Protein AF-A0A2A4U0J0-F1 (afdb_monomer_lite)

Secondary structure (DSSP, 8-state):
-------------EE----S-------SHHHHHHTS-HHHHTT------PPPPPPPPEE--TTS-HHHHHHHHHHHHHHTTSHHHHHHHTTTT-S------GGGTGGGGGG-GGGG----

pLDDT: mean 75.57, std 22.43, range [25.33, 96.69]

Sequence (120 aa):
MIFRYFVSLFFIAFFSFSTHARETYKVGVLGTLKKQPQHIQDQLRILYTTKKIAPHPFGVHPRVPAIARDKVQNALLRMTENKTGQALLSQVPFKKLTAAKMKDYLPMKTWGLKAYCVVP

Radius of gyration: 18.78 Å; chains: 1; bounding box: 38×34×58 Å

Foldseek 3Di:
DDDDDPDDDPPWQWWDDDDDDPDFDPPDDSVVLVPDPPVSVVVDDDPDDDDGAGDDTDTDDPVPDPVVVVVVLVVLQVLQVDPVSVVVCVVPPDPHGGTDDCVSHVVVVVVPCVVVDDDD

Structure (mmCIF, N/CA/C/O backbone):
data_AF-A0A2A4U0J0-F1
#
_entry.id   AF-A0A2A4U0J0-F1
#
loop_
_atom_site.group_PDB
_atom_site.id
_atom_site.type_symbol
_atom_site.label_atom_id
_atom_site.label_alt_id
_atom_site.label_comp_id
_atom_site.label_asym_id
_atom_site.label_entity_id
_atom_site.label_seq_id
_atom_site.pdbx_PDB_ins_code
_atom_site.Cartn_x
_atom_site.Cartn_y
_atom_site.Cartn_z
_atom_site.occupancy
_atom_site.B_iso_or_equiv
_atom_site.auth_seq_id
_atom_site.auth_comp_id
_atom_site.auth_asym_id
_atom_site.auth_atom_id
_atom_site.pdbx_PDB_model_num
ATOM 1 N N . MET A 1 1 ? -23.207 -5.596 -33.795 1.00 36.03 1 MET A N 1
ATOM 2 C CA . MET A 1 1 ? -21.771 -5.380 -34.081 1.00 36.03 1 MET A CA 1
ATOM 3 C C . MET A 1 1 ? -21.318 -4.277 -33.131 1.00 36.03 1 MET A C 1
ATOM 5 O O . MET A 1 1 ? -21.594 -3.127 -33.395 1.00 36.03 1 MET A O 1
ATOM 9 N N . ILE A 1 2 ? -20.927 -4.556 -31.891 1.00 35.12 2 ILE A N 1
ATOM 10 C CA . ILE A 1 2 ? -19.579 -4.938 -31.444 1.00 35.12 2 ILE A CA 1
ATOM 11 C C . ILE A 1 2 ? -19.726 -5.241 -29.946 1.00 35.12 2 ILE A C 1
ATOM 13 O O . ILE A 1 2 ? -20.177 -4.366 -29.229 1.00 35.12 2 ILE A O 1
ATOM 17 N N . PHE A 1 3 ? -19.411 -6.457 -29.502 1.00 31.88 3 PHE A N 1
ATOM 18 C CA . PHE A 1 3 ? -18.799 -6.799 -28.202 1.00 31.88 3 PHE A CA 1
ATOM 19 C C . PHE A 1 3 ? -18.817 -8.321 -28.088 1.00 31.88 3 PHE A C 1
ATOM 21 O O . PHE A 1 3 ? -19.681 -8.944 -27.480 1.00 31.88 3 PHE A O 1
ATOM 28 N N . ARG A 1 4 ? -17.866 -8.940 -28.783 1.00 33.66 4 ARG A N 1
ATOM 29 C CA . ARG A 1 4 ? -17.649 -10.379 -28.751 1.00 33.66 4 ARG A CA 1
ATOM 30 C C . ARG A 1 4 ? -16.156 -10.617 -28.689 1.00 33.66 4 ARG A C 1
ATOM 32 O O . ARG A 1 4 ? -15.585 -10.844 -29.734 1.00 33.66 4 ARG A O 1
ATOM 39 N N . TYR A 1 5 ? -15.552 -10.526 -27.503 1.00 32.06 5 TYR A N 1
ATOM 40 C CA . TYR A 1 5 ? -14.325 -11.257 -27.164 1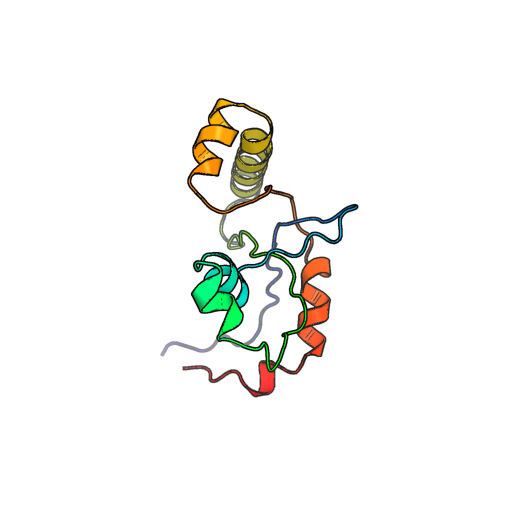.00 32.06 5 TYR A CA 1
ATOM 41 C C . TYR A 1 5 ? -14.279 -11.526 -25.659 1.00 32.06 5 TYR A C 1
ATOM 43 O O . TYR A 1 5 ? -13.858 -10.718 -24.836 1.00 32.06 5 TYR A O 1
ATOM 51 N N . PHE A 1 6 ? -14.803 -12.706 -25.356 1.00 27.81 6 PHE A N 1
ATOM 52 C CA . PHE A 1 6 ? -14.682 -13.478 -24.136 1.00 27.81 6 PHE A CA 1
ATOM 53 C C . PHE A 1 6 ? -13.227 -13.977 -24.003 1.00 27.81 6 PHE A C 1
ATOM 55 O O . PHE A 1 6 ? -12.652 -14.437 -24.983 1.00 27.81 6 PHE A O 1
ATOM 62 N N . VAL A 1 7 ? -12.679 -13.895 -22.786 1.00 37.09 7 VAL A N 1
ATOM 63 C CA . VAL A 1 7 ? -11.515 -14.639 -22.256 1.00 37.09 7 VAL A CA 1
ATOM 64 C C . VAL A 1 7 ? -10.182 -14.469 -23.000 1.00 37.09 7 VAL A C 1
ATOM 66 O O . VAL A 1 7 ? -9.880 -15.143 -23.976 1.00 37.09 7 VAL A O 1
ATOM 69 N N . SER A 1 8 ? -9.296 -13.654 -22.425 1.00 25.33 8 SER A N 1
ATOM 70 C CA . SER A 1 8 ? -7.853 -13.815 -22.609 1.00 25.33 8 SER A CA 1
ATOM 71 C C . SER A 1 8 ? -7.126 -13.428 -21.322 1.00 25.33 8 SER A C 1
ATOM 73 O O . SER A 1 8 ? -7.492 -12.462 -20.652 1.00 25.33 8 SER A O 1
ATOM 75 N N . LEU A 1 9 ? -6.156 -14.258 -20.945 1.00 34.19 9 LEU A N 1
ATOM 76 C CA . LEU A 1 9 ? -5.298 -14.190 -19.763 1.00 34.19 9 LEU A CA 1
ATOM 77 C C . LEU A 1 9 ? -4.899 -12.750 -19.386 1.00 34.19 9 LEU A C 1
ATOM 79 O O . LEU A 1 9 ? -4.013 -12.151 -19.990 1.00 34.19 9 LEU A O 1
ATOM 83 N N . PHE A 1 10 ? -5.487 -12.204 -18.321 1.00 27.69 10 PHE A N 1
ATOM 84 C CA . PHE A 1 10 ? -5.022 -10.950 -17.731 1.00 27.69 10 PHE A CA 1
ATOM 85 C C . PHE A 1 10 ? -3.915 -11.232 -16.708 1.00 27.69 10 PHE A C 1
ATOM 87 O O . PHE A 1 10 ? -4.159 -11.398 -15.512 1.00 27.69 10 PHE A O 1
ATOM 94 N N . PHE A 1 11 ? -2.670 -11.273 -17.188 1.00 28.59 11 PHE A N 1
ATOM 95 C CA . PHE A 1 11 ? -1.491 -11.055 -16.350 1.00 28.59 11 PHE A CA 1
ATOM 96 C C . PHE A 1 11 ? -1.416 -9.552 -16.037 1.00 28.59 11 PHE A C 1
ATOM 98 O O . PHE A 1 11 ? -0.795 -8.766 -16.749 1.00 28.59 11 PHE A O 1
ATOM 105 N N . ILE A 1 12 ? -2.139 -9.128 -15.000 1.00 34.16 12 ILE A N 1
ATOM 106 C CA . ILE A 1 12 ? -2.015 -7.778 -14.448 1.00 34.16 12 ILE A CA 1
ATOM 107 C C . ILE A 1 12 ? -0.775 -7.796 -13.555 1.00 34.16 12 ILE A C 1
ATOM 109 O O . ILE A 1 12 ? -0.730 -8.528 -12.569 1.00 34.16 12 ILE A O 1
ATOM 113 N N . ALA A 1 13 ? 0.248 -7.024 -13.907 1.00 30.02 13 ALA A N 1
ATOM 114 C CA . ALA A 1 13 ? 1.378 -6.787 -13.020 1.00 30.02 13 ALA A CA 1
ATOM 115 C C . ALA A 1 13 ? 0.942 -5.771 -11.950 1.00 30.02 13 ALA A C 1
ATOM 117 O O . ALA A 1 13 ? 0.886 -4.569 -12.199 1.00 30.02 13 ALA A O 1
ATOM 118 N N . PHE A 1 14 ? 0.547 -6.276 -10.782 1.00 31.03 14 PHE A N 1
ATOM 119 C CA . PHE A 1 14 ? 0.293 -5.485 -9.576 1.00 31.03 14 PHE A CA 1
ATOM 120 C C . PHE A 1 14 ? 1.612 -5.295 -8.781 1.00 31.03 14 PHE A C 1
ATOM 122 O O . PHE A 1 14 ? 2.350 -6.272 -8.639 1.00 31.03 14 PHE A O 1
ATOM 129 N N . PHE A 1 15 ? 1.890 -4.083 -8.247 1.00 30.81 15 PHE A N 1
ATOM 130 C CA . PHE A 1 15 ? 3.090 -3.701 -7.438 1.00 30.81 15 PHE A CA 1
ATOM 131 C C . PHE A 1 15 ? 2.712 -3.128 -5.973 1.00 30.81 15 PHE A C 1
ATOM 133 O O . PHE A 1 15 ? 1.563 -2.748 -5.823 1.00 30.81 15 PHE A O 1
ATOM 140 N N . SER A 1 16 ? 3.568 -3.071 -4.881 1.00 32.66 16 SER A N 1
ATOM 141 C CA . SER A 1 16 ? 3.492 -3.464 -3.369 1.00 32.66 16 SER A CA 1
ATOM 142 C C . SER A 1 16 ? 4.134 -4.792 -2.700 1.00 32.66 16 SER A C 1
ATOM 144 O O . SER A 1 16 ? 3.439 -5.788 -2.539 1.00 32.66 16 SER A O 1
ATOM 146 N N . PHE A 1 17 ? 5.419 -4.895 -2.249 1.00 35.22 17 PHE A N 1
ATOM 147 C CA . PHE A 1 17 ? 6.002 -6.106 -1.542 1.00 35.22 17 PHE A CA 1
ATOM 148 C C . PHE A 1 17 ? 6.170 -5.860 -0.054 1.00 35.22 17 PHE A C 1
ATOM 150 O O . PHE A 1 17 ? 6.584 -4.782 0.378 1.00 35.22 17 PHE A O 1
ATOM 157 N N . SER A 1 18 ? 5.886 -6.914 0.707 1.00 40.28 18 SER A N 1
ATOM 158 C CA . SER A 1 18 ? 6.066 -7.023 2.147 1.00 40.28 18 SER A CA 1
ATOM 159 C C . SER A 1 18 ? 7.225 -7.970 2.458 1.00 40.28 18 SER A C 1
ATOM 161 O O . SER A 1 18 ? 7.164 -9.157 2.138 1.00 40.28 18 SER A O 1
ATOM 163 N N . THR A 1 19 ? 8.245 -7.461 3.148 1.00 35.94 19 THR A N 1
ATOM 164 C CA . THR A 1 19 ? 9.110 -8.267 4.018 1.00 35.94 19 THR A CA 1
ATOM 165 C C . THR A 1 19 ? 9.286 -7.534 5.340 1.00 35.94 19 THR A C 1
ATOM 167 O O . THR A 1 19 ? 9.897 -6.474 5.389 1.00 35.94 19 THR A O 1
ATOM 170 N N . HIS A 1 20 ? 8.724 -8.139 6.391 1.00 31.61 20 HIS A N 1
ATOM 171 C CA . HIS A 1 20 ? 8.936 -7.843 7.813 1.00 31.61 20 HIS A CA 1
ATOM 172 C C . HIS A 1 20 ? 8.420 -6.490 8.329 1.00 31.61 20 HIS A C 1
ATOM 174 O O . HIS A 1 20 ? 9.165 -5.666 8.836 1.00 31.61 20 HIS A O 1
ATOM 180 N N . ALA A 1 21 ? 7.098 -6.321 8.286 1.00 32.19 21 ALA A N 1
ATOM 181 C CA . ALA A 1 21 ? 6.311 -5.788 9.402 1.00 32.19 21 ALA A CA 1
ATOM 182 C C . ALA A 1 21 ? 4.833 -6.049 9.095 1.00 32.19 21 ALA A C 1
ATOM 184 O O . ALA A 1 21 ? 4.350 -5.718 8.013 1.00 32.19 21 ALA A O 1
ATOM 185 N N . ARG A 1 22 ? 4.085 -6.636 10.033 1.00 37.00 22 ARG A N 1
ATOM 186 C CA . ARG A 1 22 ? 2.619 -6.777 9.953 1.00 37.00 22 ARG A CA 1
ATOM 187 C C . ARG A 1 22 ? 1.924 -5.419 10.159 1.00 37.00 22 ARG A C 1
ATOM 189 O O . ARG A 1 22 ? 0.981 -5.304 10.939 1.00 37.00 22 ARG A O 1
ATOM 196 N N . GLU A 1 23 ? 2.388 -4.378 9.481 1.00 39.56 23 GLU A N 1
ATOM 197 C CA . GLU A 1 23 ? 1.799 -3.046 9.514 1.00 39.56 23 GLU A CA 1
ATOM 198 C C . GLU A 1 23 ? 0.676 -2.978 8.482 1.00 39.56 23 GLU A C 1
ATOM 200 O O . GLU A 1 23 ? 0.835 -2.584 7.331 1.00 39.56 23 GLU A O 1
ATOM 205 N N . THR A 1 24 ? -0.500 -3.405 8.922 1.00 49.09 24 THR A N 1
ATOM 206 C CA . THR A 1 24 ? -1.757 -3.144 8.229 1.00 49.09 24 THR A CA 1
ATOM 207 C C . THR A 1 24 ? -1.955 -1.661 7.968 1.00 49.09 24 THR A C 1
ATOM 209 O O . THR A 1 24 ? -1.929 -0.851 8.898 1.00 49.09 24 THR A O 1
ATOM 212 N N . TYR A 1 25 ? -2.254 -1.326 6.721 1.00 47.09 25 TYR A N 1
ATOM 213 C CA . TYR A 1 25 ? -2.788 -0.029 6.347 1.00 47.09 25 TYR A CA 1
ATOM 214 C C . TYR A 1 25 ? -4.214 0.075 6.907 1.00 47.09 25 TYR A C 1
ATOM 216 O O . TYR A 1 25 ? -5.094 -0.734 6.623 1.00 47.09 25 TYR A O 1
ATOM 224 N N . LYS A 1 26 ? -4.430 1.051 7.78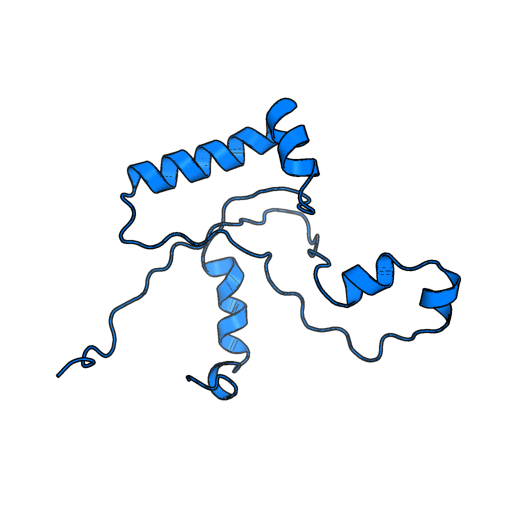7 1.00 54.16 26 LYS A N 1
ATOM 225 C CA . LYS A 1 26 ? -5.741 1.370 8.363 1.00 54.16 26 LYS A CA 1
ATOM 226 C C . LYS A 1 26 ? -6.394 2.434 7.485 1.00 54.16 26 LYS A C 1
ATOM 228 O O . LYS A 1 26 ? -6.468 3.594 7.873 1.00 54.16 26 LYS A O 1
ATOM 233 N N . VAL A 1 27 ? -6.786 2.051 6.274 1.00 60.62 27 VAL A N 1
ATOM 234 C CA . VAL A 1 27 ? -7.537 2.916 5.350 1.00 60.62 27 VAL A CA 1
ATOM 235 C C . VAL A 1 27 ? -8.999 2.460 5.363 1.00 60.62 27 VAL A C 1
ATOM 237 O O . VAL A 1 27 ? -9.264 1.267 5.491 1.00 60.62 27 VAL A O 1
ATOM 240 N N . GLY A 1 28 ? -9.944 3.402 5.309 1.00 72.31 28 GLY A N 1
ATOM 241 C CA . GLY A 1 28 ? -11.387 3.137 5.399 1.00 72.31 28 GLY A CA 1
ATOM 242 C C . GLY A 1 28 ? -12.007 3.576 6.730 1.00 72.31 28 GLY A C 1
ATOM 243 O O . GLY A 1 28 ? -11.450 4.419 7.432 1.00 72.31 28 GLY A O 1
ATOM 244 N N . VAL A 1 29 ? -13.155 2.989 7.090 1.00 82.50 29 VAL A N 1
ATOM 245 C CA . VAL A 1 29 ? -14.001 3.427 8.224 1.00 82.50 29 VAL A CA 1
ATOM 246 C C . VAL A 1 29 ? -13.236 3.486 9.552 1.00 82.50 29 VAL A C 1
ATOM 248 O O . VAL A 1 29 ? -13.332 4.472 10.278 1.00 82.50 29 VAL A O 1
ATOM 251 N N . LEU A 1 30 ? -12.397 2.486 9.848 1.00 84.56 30 LEU A N 1
ATOM 252 C CA . LEU A 1 30 ? -11.574 2.482 11.065 1.00 84.56 30 LEU A CA 1
ATOM 253 C C . LEU A 1 30 ? -10.529 3.612 11.075 1.00 84.56 30 LEU A C 1
ATOM 255 O O . LEU A 1 30 ? -10.188 4.132 12.136 1.00 84.56 30 LEU A O 1
ATOM 259 N N . GLY A 1 31 ? -10.003 3.980 9.905 1.00 82.50 31 GLY A N 1
ATOM 260 C CA . GLY A 1 31 ? -9.089 5.112 9.761 1.00 82.50 31 GLY A CA 1
ATOM 261 C C . GLY A 1 31 ? -9.789 6.435 10.066 1.00 82.50 31 GLY A C 1
ATOM 262 O O . GLY A 1 31 ? -9.228 7.264 10.776 1.00 82.50 31 GLY A O 1
ATOM 263 N N . THR A 1 32 ? -11.029 6.604 9.596 1.00 85.56 32 THR A N 1
ATOM 264 C CA . THR A 1 32 ? -11.859 7.782 9.893 1.00 85.56 32 THR A CA 1
ATOM 265 C C . THR A 1 32 ? -12.216 7.873 11.374 1.00 85.56 32 THR A C 1
ATOM 267 O O . THR A 1 32 ? -12.083 8.949 11.952 1.00 85.56 32 THR A O 1
ATOM 270 N N . LEU A 1 33 ? -12.595 6.754 12.003 1.00 89.12 33 LEU A N 1
ATOM 271 C CA . LEU A 1 33 ? -12.897 6.699 13.438 1.00 89.12 33 LEU A CA 1
ATOM 272 C C . LEU A 1 33 ? -11.699 7.151 14.286 1.00 89.12 33 LEU A C 1
ATOM 274 O O . LEU A 1 33 ? -11.844 7.983 15.171 1.00 89.12 33 LEU A O 1
ATOM 278 N N . LYS A 1 34 ? -10.492 6.673 13.961 1.00 88.25 34 LYS A N 1
ATOM 279 C CA . LYS A 1 34 ? -9.253 7.026 14.678 1.00 88.25 34 LYS A CA 1
ATOM 280 C C . LYS A 1 34 ? -8.827 8.486 14.538 1.00 88.25 34 LYS A C 1
ATOM 282 O O . LYS A 1 34 ? -7.968 8.929 15.291 1.00 88.25 34 LYS A O 1
ATOM 287 N N . LYS A 1 35 ? -9.363 9.203 13.548 1.00 88.94 35 LYS A N 1
ATOM 288 C CA . LYS A 1 35 ? -9.115 10.638 13.361 1.00 88.94 35 LYS A CA 1
ATOM 289 C C . LYS A 1 35 ? -10.073 11.512 14.176 1.00 88.94 35 LYS A C 1
ATOM 291 O O . LYS A 1 35 ? -9.874 12.720 14.205 1.00 88.94 35 LYS A O 1
ATOM 296 N N . GLN A 1 36 ? -11.104 10.935 14.798 1.00 92.94 36 GLN A N 1
ATOM 297 C CA . GLN A 1 36 ? -12.055 11.695 15.608 1.00 92.94 36 GLN A CA 1
ATOM 298 C C . GLN A 1 36 ? -11.477 12.030 16.991 1.00 92.94 36 GLN A C 1
ATOM 300 O O . GLN A 1 36 ? -10.636 11.283 17.496 1.00 92.94 36 GLN A O 1
ATOM 305 N N . PRO A 1 37 ? -11.939 13.110 17.644 1.00 96.69 37 PRO A N 1
ATOM 306 C CA . PRO A 1 37 ? -11.639 13.373 19.048 1.00 96.69 37 PRO A CA 1
ATOM 307 C C . PRO A 1 37 ? -12.006 12.195 19.960 1.00 96.69 37 PRO A C 1
ATOM 309 O O . PRO A 1 37 ? -12.948 11.451 19.675 1.00 96.69 37 PRO A O 1
ATOM 312 N N . GLN A 1 38 ? -11.298 12.059 21.084 1.00 94.38 38 GLN A N 1
ATOM 313 C CA . GLN A 1 38 ? -11.469 10.931 22.007 1.00 94.38 38 GLN A CA 1
ATOM 314 C C . GLN A 1 38 ? -12.921 10.779 22.486 1.00 94.38 38 GLN A C 1
ATOM 316 O O . GLN A 1 38 ? -13.467 9.685 22.419 1.00 94.38 38 GLN A O 1
ATOM 321 N N . HIS A 1 39 ? -13.590 11.887 22.820 1.00 96.12 39 HIS A N 1
ATOM 322 C CA . HIS A 1 39 ? -14.981 11.865 23.284 1.00 96.12 39 HIS A CA 1
ATOM 323 C C . HIS A 1 39 ? -15.974 11.266 22.268 1.00 96.12 39 HIS A C 1
ATOM 325 O O . HIS A 1 39 ? -16.993 10.722 22.675 1.00 96.12 39 HIS A O 1
ATOM 331 N N . ILE A 1 40 ? -15.695 11.341 20.957 1.00 95.12 40 ILE A N 1
ATOM 332 C CA . ILE A 1 40 ? -16.519 10.695 19.917 1.00 95.12 40 ILE A CA 1
ATOM 333 C C . ILE A 1 40 ? -16.167 9.212 19.811 1.00 95.12 40 ILE A C 1
ATOM 335 O O . ILE A 1 40 ? -17.049 8.372 19.650 1.00 95.12 40 ILE A O 1
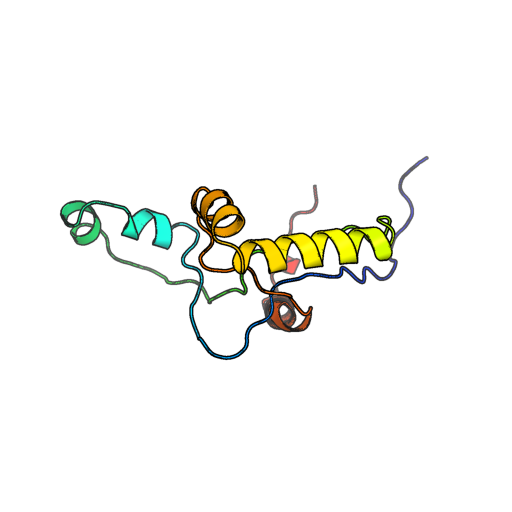ATOM 339 N N . GLN A 1 41 ? -14.877 8.874 19.897 1.00 94.56 41 GLN A N 1
ATOM 340 C CA . GLN A 1 41 ? -14.438 7.479 19.868 1.00 94.56 41 GLN A CA 1
ATOM 341 C C . GLN A 1 41 ? -15.029 6.686 21.041 1.00 94.56 41 GLN A C 1
ATOM 343 O O . GLN A 1 41 ? -15.472 5.561 20.831 1.00 94.56 41 GLN A O 1
ATOM 348 N N . ASP A 1 42 ? -15.104 7.291 22.229 1.00 96.25 42 ASP A N 1
ATOM 349 C CA . ASP A 1 42 ? -15.628 6.666 23.451 1.00 96.25 42 ASP A CA 1
ATOM 350 C C . ASP A 1 42 ? -17.142 6.390 23.385 1.00 96.25 42 ASP A C 1
ATOM 352 O O . ASP A 1 42 ? -17.644 5.488 24.055 1.00 96.25 42 ASP A O 1
ATOM 356 N N . GLN A 1 43 ? -17.878 7.127 22.546 1.00 96.69 43 GLN A N 1
ATOM 357 C CA . GLN A 1 43 ? -19.314 6.918 22.309 1.00 96.69 43 GLN A CA 1
ATOM 358 C C . GLN A 1 43 ? -19.605 5.791 21.307 1.00 96.69 43 GLN A C 1
ATOM 360 O O . GLN A 1 43 ? -20.758 5.393 21.131 1.00 96.69 43 GLN A O 1
ATOM 365 N N . LEU A 1 44 ? -18.582 5.275 20.621 1.00 94.69 44 LEU A N 1
ATOM 366 C CA . LEU A 1 44 ? -18.726 4.288 19.559 1.00 94.69 44 LEU A CA 1
ATOM 367 C C . LEU A 1 44 ? -18.096 2.957 19.972 1.00 94.69 44 LEU A C 1
ATOM 369 O O . LEU A 1 44 ? -17.035 2.896 20.585 1.00 94.69 44 LEU A O 1
ATOM 373 N N . ARG A 1 45 ? -18.722 1.851 19.561 1.00 92.69 45 ARG A N 1
ATOM 374 C CA . ARG A 1 45 ? -18.165 0.502 19.730 1.00 92.69 45 ARG A CA 1
ATOM 375 C C . ARG A 1 45 ? -17.981 -0.181 18.385 1.00 92.69 45 ARG A C 1
ATOM 377 O O . ARG A 1 45 ? -18.837 -0.098 17.506 1.00 92.69 45 ARG A O 1
ATOM 384 N N . ILE A 1 46 ? -16.870 -0.892 18.228 1.00 90.00 46 ILE A N 1
ATOM 385 C CA . ILE A 1 46 ? -16.595 -1.669 17.018 1.00 90.00 46 ILE A CA 1
ATOM 386 C C . ILE A 1 46 ? -17.427 -2.953 17.074 1.00 90.00 46 ILE A C 1
ATOM 388 O O . ILE A 1 46 ? -17.140 -3.840 17.869 1.00 90.00 46 ILE A O 1
ATOM 392 N N . LEU A 1 47 ? -18.448 -3.057 16.220 1.00 93.56 47 LEU A N 1
ATOM 393 C CA . LEU A 1 47 ? -19.290 -4.259 16.131 1.00 93.56 47 LEU A CA 1
ATOM 394 C C . LEU A 1 47 ? -18.615 -5.389 15.351 1.00 93.56 47 LEU A C 1
ATOM 396 O O . LEU A 1 47 ? -18.795 -6.563 15.655 1.00 93.56 47 LEU A O 1
ATOM 400 N N . TYR A 1 48 ? -17.841 -5.034 14.328 1.00 90.44 48 TYR A N 1
ATOM 401 C CA . TYR A 1 48 ? -17.175 -5.995 13.466 1.00 90.44 48 TYR A CA 1
ATOM 402 C C . TYR A 1 48 ? -15.901 -5.392 12.884 1.00 90.44 48 TYR A C 1
ATOM 404 O O . TYR A 1 48 ? -15.870 -4.222 12.501 1.00 90.44 48 TYR A O 1
ATOM 412 N N . THR A 1 49 ? -14.847 -6.201 12.798 1.00 86.81 49 THR A N 1
ATOM 413 C CA . THR A 1 49 ? -13.601 -5.832 12.120 1.00 86.81 49 THR A CA 1
ATOM 414 C C . THR A 1 49 ? -13.403 -6.747 10.925 1.00 86.81 49 THR A C 1
ATOM 416 O O . THR A 1 49 ? -13.340 -7.967 11.070 1.00 86.81 49 THR A O 1
ATOM 419 N N . THR A 1 50 ? -13.292 -6.156 9.738 1.00 85.50 50 THR A N 1
ATOM 420 C CA . THR A 1 50 ? -13.068 -6.904 8.502 1.00 85.50 50 THR A CA 1
ATOM 421 C C . THR A 1 50 ? -11.682 -7.544 8.477 1.00 85.50 50 THR A C 1
ATOM 423 O O . THR A 1 50 ? -10.735 -7.099 9.136 1.00 85.50 50 THR A O 1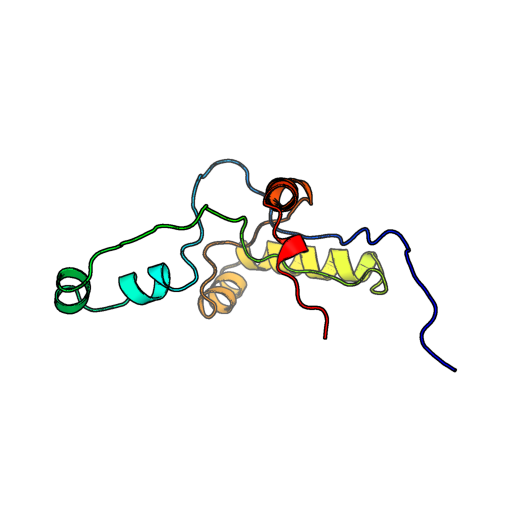
ATOM 426 N N . LYS A 1 51 ? -11.552 -8.613 7.683 1.00 83.81 51 LYS A N 1
ATOM 427 C CA . LYS A 1 51 ? -10.256 -9.240 7.420 1.00 83.81 51 LYS A CA 1
ATOM 428 C C . LYS A 1 51 ? -9.293 -8.206 6.843 1.00 83.81 51 LYS A C 1
ATOM 430 O O . LYS A 1 51 ? -9.659 -7.369 6.020 1.00 83.81 51 LYS A O 1
ATOM 435 N N . LYS A 1 52 ? -8.035 -8.307 7.258 1.00 79.81 52 LYS A N 1
ATOM 436 C CA . LYS A 1 52 ? -6.951 -7.481 6.731 1.00 79.81 52 LYS A CA 1
ATOM 437 C C . LYS A 1 52 ? -6.752 -7.817 5.250 1.00 79.81 52 LYS A C 1
ATOM 439 O O . LYS A 1 52 ? -6.608 -8.988 4.906 1.00 79.81 52 LYS A O 1
ATOM 444 N N . ILE A 1 53 ? -6.746 -6.798 4.401 1.00 81.50 53 ILE A N 1
ATOM 445 C CA . ILE A 1 53 ? -6.398 -6.901 2.978 1.00 81.50 53 ILE A CA 1
ATOM 446 C C . ILE A 1 53 ? -4.929 -6.490 2.761 1.00 81.50 53 ILE A C 1
ATOM 448 O O . ILE A 1 53 ? -4.287 -6.026 3.702 1.00 81.50 53 ILE A O 1
ATOM 452 N N . ALA A 1 54 ? -4.384 -6.674 1.551 1.00 84.00 54 ALA A N 1
ATOM 453 C CA . ALA A 1 54 ? -3.071 -6.158 1.121 1.00 84.00 54 ALA A CA 1
ATOM 454 C C . ALA A 1 54 ? -3.186 -4.727 0.546 1.00 84.00 54 ALA A C 1
ATOM 456 O O . ALA A 1 54 ? -4.235 -4.436 -0.033 1.00 84.00 54 ALA A O 1
ATOM 457 N N . PRO A 1 55 ? -2.206 -3.814 0.744 1.00 80.12 55 PRO A N 1
ATOM 458 C CA . PRO A 1 55 ? -2.372 -2.374 0.479 1.00 80.12 55 PRO A CA 1
ATOM 459 C C . PRO A 1 55 ? -2.816 -2.065 -0.944 1.00 80.12 55 PRO A C 1
ATOM 461 O O . PRO A 1 55 ? -2.616 -2.883 -1.838 1.00 80.12 55 PRO A O 1
ATOM 464 N N . HIS A 1 56 ? -3.383 -0.878 -1.172 1.00 82.81 56 HIS A N 1
ATOM 465 C CA . HIS A 1 56 ? -3.760 -0.461 -2.521 1.00 82.81 56 HIS A CA 1
ATOM 466 C C . HIS A 1 56 ? -2.530 -0.444 -3.450 1.00 82.81 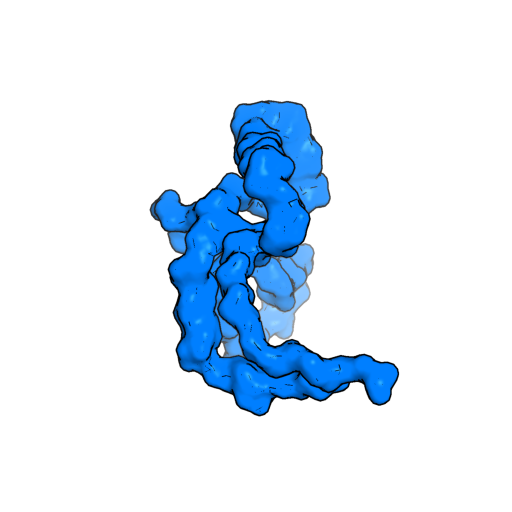56 HIS A C 1
ATOM 468 O O . HIS A 1 56 ? -1.577 0.288 -3.171 1.00 82.81 56 HIS A O 1
ATOM 474 N N . PRO A 1 57 ? -2.531 -1.250 -4.525 1.00 86.75 57 PRO A N 1
ATOM 475 C CA . PRO A 1 57 ? -1.425 -1.310 -5.470 1.00 86.75 57 PRO A CA 1
ATOM 476 C C . PRO A 1 57 ? -1.525 -0.217 -6.532 1.00 86.75 57 PRO A C 1
ATOM 478 O O . PRO A 1 57 ? -2.618 0.203 -6.913 1.00 86.75 57 PRO A O 1
ATOM 481 N N . PHE A 1 58 ? -0.380 0.141 -7.111 1.00 86.56 58 PHE A N 1
ATOM 482 C CA . PHE A 1 58 ? -0.354 0.785 -8.422 1.00 86.56 58 PHE A CA 1
ATOM 483 C C . PHE A 1 58 ? -0.480 -0.294 -9.500 1.00 86.56 58 PHE A C 1
ATOM 485 O O . PHE A 1 58 ? 0.348 -1.205 -9.584 1.00 86.56 58 PHE A O 1
ATOM 492 N N . GLY A 1 59 ? -1.545 -0.210 -10.296 1.00 89.19 59 GLY A N 1
ATOM 493 C CA . GLY A 1 59 ? -1.781 -1.085 -11.440 1.00 89.19 59 GLY A CA 1
ATOM 494 C C . GLY A 1 59 ? -1.378 -0.399 -12.739 1.00 89.19 59 GLY A C 1
ATOM 495 O O . GLY A 1 59 ? -1.715 0.762 -12.960 1.00 89.19 59 GLY A O 1
ATOM 496 N N . VAL A 1 60 ? -0.683 -1.123 -13.615 1.00 89.81 60 VAL A N 1
ATOM 497 C CA . VAL A 1 60 ? -0.343 -0.648 -14.961 1.00 89.81 60 VAL A CA 1
ATOM 498 C C . VAL A 1 60 ? -0.933 -1.577 -16.014 1.00 89.81 60 VAL A C 1
ATOM 500 O O . VAL A 1 60 ? -0.879 -2.801 -15.899 1.00 89.81 60 VAL A O 1
ATOM 503 N N . HIS A 1 61 ? -1.477 -0.982 -17.075 1.00 94.31 61 HIS A N 1
ATOM 504 C CA . HIS A 1 61 ? -2.029 -1.722 -18.200 1.00 94.31 61 HIS A CA 1
ATOM 505 C C . HIS A 1 61 ? -0.910 -2.362 -19.059 1.00 94.31 61 HIS A C 1
ATOM 507 O O . HIS A 1 61 ? 0.049 -1.666 -19.403 1.00 94.31 61 HIS A O 1
ATOM 513 N N . PRO A 1 62 ? -1.032 -3.632 -19.509 1.00 90.06 62 PRO A N 1
ATOM 514 C CA . PRO A 1 62 ? -0.001 -4.311 -20.313 1.00 90.06 62 PRO A CA 1
ATOM 515 C C . PRO A 1 62 ? 0.393 -3.604 -21.619 1.00 90.06 62 PRO A C 1
ATOM 517 O O . PRO A 1 62 ? 1.521 -3.749 -22.077 1.00 90.06 62 PRO A O 1
ATOM 520 N N . ARG A 1 63 ? -0.525 -2.811 -22.189 1.00 95.62 63 ARG A N 1
ATOM 521 C CA . ARG A 1 63 ? -0.287 -1.947 -23.369 1.00 95.62 63 ARG A CA 1
ATOM 522 C C . ARG A 1 63 ? 0.820 -0.908 -23.159 1.00 95.62 63 ARG A C 1
ATOM 524 O O . ARG A 1 63 ? 1.369 -0.421 -24.138 1.00 95.62 63 ARG A O 1
ATOM 531 N N . VAL A 1 64 ? 1.142 -0.551 -21.916 1.00 95.31 64 VAL A N 1
ATOM 532 C CA . VAL A 1 64 ? 2.250 0.366 -21.622 1.00 95.31 64 VAL A CA 1
ATOM 533 C C . VAL A 1 64 ? 3.574 -0.387 -21.805 1.00 95.31 64 VAL A C 1
ATOM 535 O O . VAL A 1 64 ? 3.743 -1.422 -21.154 1.00 95.31 64 VAL A O 1
ATOM 538 N N . PRO A 1 65 ? 4.521 0.099 -22.632 1.00 96.44 65 PRO A N 1
ATOM 539 C CA . PRO A 1 65 ? 5.800 -0.572 -22.869 1.00 96.44 65 PRO A CA 1
ATOM 540 C C . PRO A 1 65 ? 6.564 -0.855 -21.575 1.00 96.44 65 PRO A C 1
ATOM 542 O O . PRO A 1 65 ? 6.636 0.011 -20.704 1.00 96.44 65 PRO A O 1
ATOM 545 N N . ALA A 1 66 ? 7.178 -2.038 -21.468 1.00 92.75 66 ALA A N 1
ATOM 546 C CA . ALA A 1 66 ? 7.869 -2.490 -20.254 1.00 92.75 66 ALA A CA 1
ATOM 547 C C . ALA A 1 66 ? 8.881 -1.462 -19.725 1.00 92.75 66 ALA A C 1
ATOM 549 O O . ALA A 1 66 ? 8.825 -1.099 -18.556 1.00 92.75 66 ALA A O 1
ATOM 550 N N . ILE A 1 67 ? 9.686 -0.882 -20.620 1.00 95.50 67 ILE A N 1
ATOM 551 C CA . ILE A 1 67 ? 10.679 0.149 -20.288 1.00 95.50 67 ILE A CA 1
ATOM 552 C C . ILE A 1 67 ? 10.042 1.349 -19.570 1.00 95.50 67 ILE A C 1
ATOM 554 O O . ILE A 1 67 ? 10.618 1.888 -18.626 1.00 95.50 67 ILE A O 1
ATOM 558 N N . ALA A 1 68 ? 8.854 1.786 -19.996 1.00 94.88 68 ALA A N 1
ATOM 559 C CA . ALA A 1 68 ? 8.155 2.892 -19.350 1.00 94.88 68 ALA A CA 1
ATOM 560 C C . ALA A 1 68 ? 7.628 2.487 -17.965 1.00 94.88 68 ALA A C 1
ATOM 562 O O . ALA A 1 68 ? 7.751 3.263 -17.018 1.00 94.88 68 ALA A O 1
ATOM 563 N N . ARG A 1 69 ? 7.104 1.260 -17.830 1.00 93.38 69 ARG A N 1
ATOM 564 C CA . ARG A 1 69 ? 6.643 0.720 -16.539 1.00 93.38 69 ARG A CA 1
ATOM 565 C C . ARG A 1 69 ? 7.780 0.692 -15.521 1.00 93.38 69 ARG A C 1
ATOM 567 O O . ARG A 1 69 ? 7.620 1.210 -14.419 1.00 93.38 69 ARG A O 1
ATOM 574 N N . ASP A 1 70 ? 8.937 0.183 -15.932 1.00 93.12 70 ASP A N 1
ATOM 575 C CA . ASP A 1 70 ? 10.108 0.039 -15.068 1.00 93.12 70 ASP A CA 1
ATOM 576 C C . ASP A 1 70 ? 10.678 1.404 -14.664 1.00 93.12 70 ASP A C 1
ATOM 578 O O . ASP A 1 70 ? 11.023 1.621 -13.502 1.00 93.12 70 ASP A O 1
ATOM 582 N N . LYS A 1 71 ? 10.725 2.369 -15.595 1.00 95.12 71 LYS A N 1
ATOM 583 C CA . LYS A 1 71 ? 11.156 3.746 -15.298 1.00 95.12 71 LYS A CA 1
ATOM 584 C C . LYS A 1 71 ? 10.268 4.406 -14.246 1.00 95.12 71 LYS A C 1
ATOM 586 O O . LYS A 1 71 ? 10.792 4.970 -13.287 1.00 95.12 71 LYS A O 1
ATOM 591 N N . VAL A 1 72 ? 8.946 4.314 -14.400 1.00 93.12 72 VAL A N 1
ATOM 592 C CA . VAL A 1 72 ? 7.990 4.897 -13.445 1.00 93.12 72 VAL A CA 1
ATOM 593 C C . VAL A 1 72 ? 8.081 4.197 -12.090 1.00 93.12 72 VAL A C 1
ATOM 595 O O . VAL A 1 72 ? 8.157 4.868 -11.062 1.00 93.12 72 VAL A O 1
ATOM 598 N N . GLN A 1 73 ? 8.145 2.864 -12.073 1.00 90.56 73 GLN A N 1
ATOM 599 C CA . GLN A 1 73 ? 8.297 2.097 -10.837 1.00 90.56 73 GLN A CA 1
ATOM 600 C C . GLN A 1 73 ? 9.565 2.505 -10.078 1.00 90.56 73 GLN A C 1
ATOM 602 O O . GLN A 1 73 ? 9.505 2.808 -8.886 1.00 90.56 73 GLN A O 1
ATOM 607 N N . ASN A 1 74 ? 10.706 2.552 -10.765 1.00 92.50 74 ASN A N 1
ATOM 608 C CA . ASN A 1 74 ? 11.977 2.927 -10.153 1.00 92.50 74 ASN A CA 1
ATOM 609 C C . ASN A 1 74 ? 11.971 4.378 -9.664 1.00 92.50 74 ASN A C 1
ATOM 611 O O . ASN A 1 74 ? 12.513 4.657 -8.597 1.00 92.50 74 ASN A O 1
ATOM 615 N N . ALA A 1 75 ? 11.338 5.296 -10.401 1.00 92.00 75 ALA A N 1
ATOM 616 C CA . ALA A 1 75 ? 11.186 6.681 -9.968 1.00 92.00 75 ALA A CA 1
ATOM 617 C C . ALA A 1 75 ? 10.389 6.776 -8.657 1.00 92.00 75 ALA A C 1
ATOM 619 O O . ALA A 1 75 ? 10.859 7.400 -7.708 1.00 92.00 75 ALA A O 1
ATOM 620 N N . LEU A 1 76 ? 9.242 6.095 -8.562 1.00 89.00 76 LEU A N 1
ATOM 621 C CA . LEU A 1 76 ? 8.414 6.079 -7.350 1.00 89.00 76 LEU A CA 1
ATOM 622 C C . LEU A 1 76 ? 9.149 5.484 -6.142 1.00 89.00 76 LEU A C 1
ATOM 624 O O . LEU A 1 76 ? 9.035 6.006 -5.034 1.00 89.00 76 LEU A O 1
ATOM 628 N N . LEU A 1 77 ? 9.927 4.418 -6.343 1.00 89.62 77 LEU A N 1
ATOM 629 C CA . LEU A 1 77 ? 10.727 3.820 -5.271 1.00 89.62 77 LEU A CA 1
ATOM 630 C C . LEU A 1 77 ? 11.832 4.777 -4.803 1.00 89.62 77 LEU A C 1
ATOM 632 O O . LEU A 1 77 ? 11.941 5.038 -3.606 1.00 89.62 77 LEU A O 1
ATOM 636 N N . ARG A 1 78 ? 12.569 5.395 -5.732 1.00 90.62 78 ARG A N 1
ATOM 637 C CA . ARG A 1 78 ? 13.619 6.381 -5.414 1.00 90.62 78 ARG A CA 1
ATOM 638 C C . ARG A 1 78 ? 13.081 7.629 -4.720 1.00 90.62 78 ARG A C 1
ATOM 640 O O . ARG A 1 78 ? 13.770 8.217 -3.891 1.00 90.62 78 ARG A O 1
ATOM 647 N N . MET A 1 79 ? 11.840 8.033 -5.000 1.00 87.81 79 MET A N 1
ATOM 648 C CA . MET A 1 79 ? 11.206 9.140 -4.273 1.00 87.81 79 MET A CA 1
ATOM 649 C C . MET A 1 79 ? 11.091 8.862 -2.771 1.00 87.81 79 MET A C 1
ATOM 651 O O . MET A 1 79 ? 11.116 9.805 -1.987 1.00 87.81 79 MET A O 1
ATOM 655 N N . THR A 1 80 ? 11.020 7.596 -2.347 1.00 84.12 80 THR A N 1
ATOM 656 C CA . THR A 1 80 ? 11.030 7.262 -0.914 1.00 84.12 80 THR A CA 1
ATOM 657 C C . THR A 1 80 ? 12.408 7.373 -0.265 1.00 84.12 80 THR A C 1
ATOM 659 O O . THR A 1 80 ? 12.493 7.422 0.958 1.00 84.12 80 THR A O 1
ATOM 662 N N . GLU A 1 81 ? 13.480 7.447 -1.053 1.00 87.00 81 GLU A N 1
ATOM 663 C CA . GLU A 1 81 ? 14.868 7.471 -0.574 1.00 87.00 81 GLU A CA 1
ATOM 664 C C . GLU A 1 81 ? 15.416 8.904 -0.446 1.00 87.00 81 GLU A C 1
ATOM 666 O O . GLU A 1 81 ? 16.330 9.150 0.337 1.00 87.00 81 GLU A O 1
ATOM 671 N N . ASN A 1 82 ? 14.841 9.870 -1.172 1.00 88.00 82 ASN A N 1
ATOM 672 C CA . ASN A 1 82 ? 15.261 11.276 -1.159 1.00 88.00 82 ASN A CA 1
ATOM 673 C C . ASN A 1 82 ? 14.312 12.153 -0.319 1.00 88.00 82 ASN A C 1
ATOM 675 O O . ASN A 1 82 ? 13.094 12.063 -0.464 1.00 88.00 82 ASN A O 1
ATOM 679 N N . LYS A 1 83 ? 14.865 13.081 0.475 1.00 88.31 83 LYS A N 1
ATOM 680 C CA . LYS A 1 83 ? 14.135 14.099 1.255 1.00 88.31 83 LYS A CA 1
ATOM 681 C C . LYS A 1 83 ? 13.090 14.865 0.437 1.00 88.31 83 LYS A C 1
ATOM 683 O O . LYS A 1 83 ? 11.965 15.028 0.900 1.00 88.31 83 LYS A O 1
ATOM 688 N N . THR A 1 84 ? 13.422 15.300 -0.781 1.00 89.81 84 THR A N 1
ATOM 689 C CA . THR A 1 84 ? 12.471 16.031 -1.641 1.00 89.81 84 THR A CA 1
ATOM 690 C C . THR A 1 84 ? 11.304 15.140 -2.064 1.00 89.81 84 THR A C 1
ATOM 692 O O . THR A 1 84 ? 10.152 15.565 -2.033 1.00 89.81 84 THR A O 1
ATOM 695 N N . GLY A 1 85 ? 11.581 13.881 -2.413 1.00 87.25 85 GLY A N 1
ATOM 696 C CA . GLY A 1 85 ? 10.545 12.912 -2.770 1.00 87.25 85 GLY A CA 1
ATOM 697 C C . GLY A 1 85 ? 9.659 12.551 -1.577 1.00 87.25 85 GLY A C 1
ATOM 698 O O . GLY A 1 85 ? 8.439 12.534 -1.711 1.00 87.25 85 GLY A O 1
ATOM 699 N N . GLN A 1 86 ? 10.243 12.366 -0.392 1.00 86.38 86 GLN A N 1
ATOM 700 C CA . GLN A 1 86 ? 9.504 12.137 0.851 1.00 86.38 86 GLN A CA 1
ATOM 701 C C . GLN A 1 86 ? 8.594 13.321 1.205 1.00 86.38 86 GLN A C 1
ATOM 703 O O . GLN A 1 86 ? 7.460 13.103 1.623 1.00 86.38 86 GLN A O 1
ATOM 708 N N . ALA A 1 87 ? 9.049 14.559 0.989 1.00 88.44 87 ALA A N 1
ATOM 709 C CA . ALA A 1 87 ? 8.244 15.761 1.208 1.00 88.44 87 ALA A CA 1
ATOM 710 C C . ALA A 1 87 ? 7.063 15.887 0.228 1.00 88.44 87 ALA A C 1
ATOM 712 O O . ALA A 1 87 ? 6.006 16.388 0.598 1.00 88.44 87 ALA A O 1
ATOM 713 N N . LEU A 1 88 ? 7.211 15.416 -1.015 1.00 87.81 88 LEU A N 1
ATOM 714 C CA . LEU A 1 88 ? 6.090 15.332 -1.959 1.00 87.81 88 LEU A CA 1
ATOM 715 C C . LEU A 1 88 ? 5.112 14.220 -1.563 1.00 87.81 88 LEU A C 1
ATOM 717 O O . LEU A 1 88 ? 3.898 14.409 -1.593 1.00 87.81 88 LEU A O 1
ATOM 721 N N . LEU A 1 89 ? 5.639 13.061 -1.165 1.00 84.69 89 LEU A N 1
ATOM 722 C CA . LEU A 1 89 ? 4.832 11.902 -0.793 1.00 84.69 89 LEU A CA 1
ATOM 723 C C . LEU A 1 89 ? 4.094 12.084 0.538 1.00 84.69 89 LEU A C 1
ATOM 725 O O . LEU A 1 89 ? 3.045 11.472 0.709 1.00 84.69 89 LEU A O 1
ATOM 729 N N . SER A 1 90 ? 4.587 12.925 1.453 1.00 83.06 90 SER A N 1
ATOM 730 C CA . SER A 1 90 ? 3.951 13.177 2.756 1.00 83.06 90 SER A CA 1
ATOM 731 C C . SER A 1 90 ? 2.584 13.857 2.649 1.00 83.06 90 SER A C 1
ATOM 733 O O . SER A 1 90 ? 1.774 13.757 3.570 1.00 83.06 90 SER A O 1
ATOM 735 N N . GLN A 1 91 ? 2.302 14.507 1.516 1.00 84.06 91 GLN A N 1
ATOM 736 C CA . GLN A 1 91 ? 1.004 15.122 1.234 1.00 84.06 91 GLN A CA 1
ATOM 737 C C . GLN A 1 91 ? -0.087 14.083 0.955 1.00 84.06 91 GLN A C 1
ATOM 739 O O . GLN A 1 91 ? -1.277 14.385 1.031 1.00 84.06 91 GLN A O 1
ATOM 744 N N . VAL A 1 92 ? 0.306 12.845 0.651 1.00 79.94 92 VAL A N 1
ATOM 745 C CA . VAL A 1 92 ? -0.611 11.731 0.438 1.00 79.94 92 VAL A CA 1
ATOM 746 C C . VAL A 1 92 ? -0.486 10.780 1.631 1.00 79.94 92 VAL A C 1
ATOM 748 O O . VAL A 1 92 ? 0.627 10.528 2.088 1.00 79.94 92 VAL A O 1
ATOM 751 N N . PRO A 1 93 ? -1.585 10.223 2.178 1.00 70.00 93 PRO A N 1
ATOM 752 C CA . PRO A 1 93 ? -1.537 9.388 3.380 1.00 70.00 93 PRO A CA 1
ATOM 753 C C . PRO A 1 93 ? -0.975 7.976 3.110 1.00 70.00 93 PRO A C 1
ATOM 755 O O . PRO A 1 93 ? -1.620 6.963 3.388 1.00 70.00 93 PRO A O 1
ATOM 758 N N . PHE A 1 94 ? 0.244 7.893 2.580 1.00 71.12 94 PHE A N 1
ATOM 759 C CA . PHE A 1 94 ? 1.018 6.670 2.427 1.00 71.12 94 PHE A CA 1
ATOM 760 C C . PHE A 1 94 ? 2.097 6.613 3.511 1.00 71.12 94 PHE A C 1
ATOM 762 O O . PHE A 1 94 ? 2.808 7.582 3.745 1.00 71.12 94 PHE A O 1
ATOM 769 N N . LYS A 1 95 ? 2.256 5.459 4.167 1.00 67.50 95 LYS A N 1
ATOM 770 C CA . LYS A 1 95 ? 3.363 5.254 5.118 1.00 67.50 95 LYS A CA 1
ATOM 771 C C . LYS A 1 95 ? 4.696 5.024 4.406 1.00 67.50 95 LYS A C 1
ATOM 773 O O . LYS A 1 95 ? 5.724 5.532 4.831 1.00 67.50 95 LYS A O 1
ATOM 778 N N . LYS A 1 96 ? 4.676 4.194 3.359 1.00 73.62 96 LYS A N 1
ATOM 779 C CA . LYS A 1 96 ? 5.849 3.786 2.581 1.00 73.62 96 LYS A CA 1
ATOM 780 C C . LYS A 1 96 ? 5.397 3.169 1.259 1.00 73.62 96 LYS A C 1
ATOM 782 O O . LYS A 1 96 ? 4.434 2.403 1.253 1.00 73.62 96 LYS A O 1
ATOM 787 N N . LEU A 1 97 ? 6.101 3.467 0.167 1.00 81.69 97 LEU A N 1
ATOM 788 C CA . LEU A 1 97 ? 5.936 2.757 -1.105 1.00 81.69 97 LEU A CA 1
ATOM 789 C C . LEU A 1 97 ? 6.868 1.542 -1.140 1.00 81.69 97 LEU A C 1
ATOM 791 O O . LEU A 1 97 ? 8.032 1.626 -0.754 1.00 81.69 97 LEU A O 1
ATOM 795 N N . THR A 1 98 ? 6.351 0.406 -1.601 1.00 82.94 98 THR A N 1
ATOM 796 C CA . THR A 1 98 ? 7.102 -0.847 -1.785 1.00 82.94 98 THR A CA 1
ATOM 797 C C . THR A 1 98 ? 6.639 -1.553 -3.075 1.00 82.94 98 THR A C 1
ATOM 799 O O . THR A 1 98 ? 5.635 -1.163 -3.664 1.00 82.94 98 THR A O 1
ATOM 802 N N . ALA A 1 99 ? 7.349 -2.578 -3.567 1.00 84.25 99 ALA A N 1
ATOM 803 C CA . ALA A 1 99 ? 7.167 -3.137 -4.931 1.00 84.25 99 ALA A CA 1
ATOM 804 C C . ALA A 1 99 ? 6.490 -4.527 -4.979 1.00 84.25 99 ALA A C 1
ATOM 806 O O . ALA A 1 99 ? 7.095 -5.419 -4.454 1.00 84.25 99 ALA A O 1
ATOM 807 N N . ALA A 1 100 ? 5.338 -4.809 -5.611 1.00 83.81 100 ALA A N 1
ATOM 808 C CA . ALA A 1 100 ? 4.440 -5.971 -5.276 1.00 83.81 100 ALA A CA 1
ATOM 809 C C . ALA A 1 100 ? 4.645 -7.123 -6.166 1.00 83.81 100 ALA A C 1
ATOM 811 O O . ALA A 1 100 ? 5.203 -7.041 -7.254 1.00 83.81 100 ALA A O 1
ATOM 812 N N . LYS A 1 101 ? 4.084 -8.202 -5.640 1.00 83.94 101 LYS A N 1
ATOM 813 C CA . LYS A 1 101 ? 3.900 -9.442 -6.303 1.00 83.94 101 LYS A CA 1
ATOM 814 C C . LYS A 1 101 ? 2.415 -9.777 -6.234 1.00 83.94 101 LYS A C 1
ATOM 816 O O . LYS A 1 101 ? 1.739 -9.590 -5.225 1.00 83.94 101 LYS A O 1
ATOM 821 N N . MET A 1 102 ? 1.923 -10.381 -7.307 1.00 83.62 102 MET A N 1
ATOM 822 C CA . MET A 1 102 ? 0.552 -10.894 -7.375 1.00 83.62 102 MET A CA 1
ATOM 823 C C . MET A 1 102 ? 0.171 -11.791 -6.199 1.00 83.62 102 MET A C 1
ATOM 825 O O . MET A 1 102 ? -0.987 -11.801 -5.783 1.00 83.62 102 MET A O 1
ATOM 829 N N . LYS A 1 103 ? 1.148 -12.519 -5.645 1.00 85.81 103 LYS A N 1
ATOM 830 C CA . LYS A 1 103 ? 0.965 -13.402 -4.491 1.00 85.81 103 LYS A CA 1
ATOM 831 C C . LYS A 1 103 ? 0.357 -12.701 -3.275 1.00 85.81 103 LYS A C 1
ATOM 833 O O . LYS A 1 103 ? -0.378 -13.348 -2.539 1.00 85.81 103 LYS A O 1
ATOM 838 N N . ASP A 1 104 ? 0.610 -11.402 -3.104 1.00 85.62 104 ASP A N 1
ATOM 839 C CA . ASP A 1 104 ? 0.129 -10.627 -1.958 1.00 85.62 104 ASP A CA 1
ATOM 840 C C . ASP A 1 104 ? -1.408 -10.469 -1.994 1.00 85.62 104 ASP A C 1
ATOM 842 O O . ASP A 1 104 ? -2.052 -10.331 -0.956 1.00 85.62 104 ASP A O 1
ATOM 846 N N . TYR A 1 105 ? -2.011 -10.597 -3.183 1.00 86.44 105 TYR A N 1
ATOM 847 C CA . TYR A 1 105 ? -3.453 -10.472 -3.426 1.00 86.44 105 TYR A CA 1
ATOM 848 C C . TYR A 1 105 ? -4.149 -11.811 -3.709 1.00 86.44 105 TYR A C 1
ATOM 850 O O . TYR A 1 105 ? -5.379 -11.881 -3.697 1.00 86.44 105 TYR A O 1
ATOM 858 N N . LEU A 1 106 ? -3.397 -12.898 -3.935 1.00 87.81 106 LEU A N 1
ATOM 859 C CA . LEU A 1 106 ? -3.970 -14.230 -4.174 1.00 87.81 106 LEU A CA 1
ATOM 860 C C . LEU A 1 106 ? -4.925 -14.709 -3.066 1.00 87.81 106 LEU A C 1
ATOM 862 O O . LEU A 1 106 ? -5.954 -15.282 -3.430 1.00 87.81 106 LEU A O 1
ATOM 866 N N . PRO A 1 107 ? -4.684 -14.449 -1.761 1.00 87.88 107 PRO A N 1
ATOM 867 C CA . PRO A 1 107 ? -5.616 -14.852 -0.711 1.00 87.88 107 PRO A CA 1
ATOM 868 C C . PRO A 1 107 ? -7.028 -14.291 -0.894 1.00 87.88 107 PRO A C 1
ATOM 870 O O . PRO A 1 107 ? -7.983 -14.923 -0.468 1.00 87.88 107 PRO A O 1
ATOM 873 N N . MET A 1 108 ? -7.194 -13.142 -1.559 1.00 85.38 108 MET A N 1
ATOM 874 C CA . MET A 1 108 ? -8.518 -12.557 -1.793 1.00 85.38 108 MET A CA 1
ATOM 875 C C . MET A 1 108 ? -9.356 -13.371 -2.784 1.00 85.38 108 MET A C 1
ATOM 877 O O . MET A 1 108 ? -10.584 -13.322 -2.740 1.00 85.38 108 MET A O 1
ATOM 881 N N . LYS A 1 109 ? -8.718 -14.164 -3.659 1.00 85.94 109 LYS A N 1
ATOM 882 C CA . LYS A 1 109 ? -9.435 -15.033 -4.604 1.00 85.94 109 LYS A CA 1
ATOM 883 C C . LYS A 1 109 ? -10.248 -16.117 -3.895 1.00 85.94 109 LYS A C 1
ATOM 885 O O . LYS A 1 109 ? -11.254 -16.556 -4.440 1.00 85.94 109 LYS A O 1
ATOM 890 N N . THR A 1 110 ? -9.850 -16.525 -2.689 1.00 88.56 110 THR A N 1
ATOM 891 C CA . THR A 1 110 ? -10.544 -17.575 -1.925 1.00 88.56 110 THR A CA 1
ATOM 892 C C . THR A 1 110 ? -11.749 -17.053 -1.143 1.00 88.56 110 THR A C 1
ATOM 894 O O . THR A 1 110 ? -12.440 -17.828 -0.493 1.00 88.56 110 THR A O 1
ATOM 897 N N . TRP A 1 111 ? -12.035 -15.749 -1.192 1.00 88.12 111 TRP A N 1
ATOM 898 C CA . TRP A 1 111 ? -13.095 -15.134 -0.386 1.00 88.12 111 TRP A CA 1
ATOM 899 C C . TRP A 1 111 ? -14.488 -15.232 -1.012 1.00 88.12 111 TRP A C 1
ATOM 901 O O . TRP A 1 111 ? -15.442 -14.729 -0.432 1.00 88.12 111 TRP A O 1
ATOM 911 N N . GLY A 1 112 ? -14.616 -15.832 -2.201 1.00 87.94 112 GLY A N 1
ATOM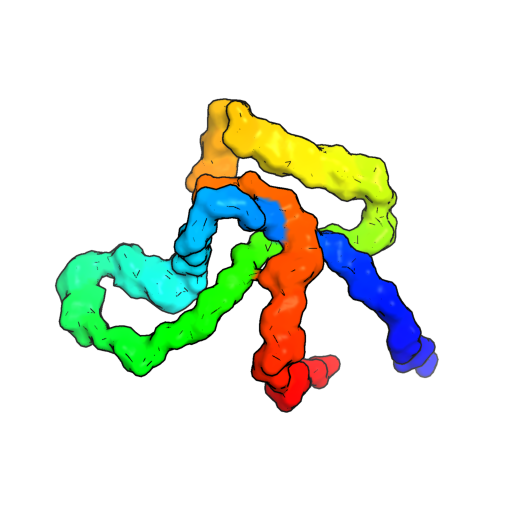 912 C CA . GLY A 1 112 ? -15.913 -16.020 -2.858 1.00 87.94 112 GLY A CA 1
ATOM 913 C C . GLY A 1 112 ? -16.590 -14.724 -3.320 1.00 87.94 112 GLY A C 1
ATOM 914 O O . GLY A 1 112 ? -17.746 -14.755 -3.723 1.00 87.94 112 GLY A O 1
ATOM 915 N N . LEU A 1 113 ? -15.876 -13.588 -3.321 1.00 85.44 113 LEU A N 1
ATOM 916 C CA . LEU A 1 113 ? -16.446 -12.267 -3.629 1.00 85.44 113 LEU A CA 1
ATOM 917 C C . LEU A 1 113 ? -17.069 -12.171 -5.027 1.00 85.44 113 LEU A C 1
ATOM 919 O O . LEU A 1 113 ? -17.960 -11.358 -5.243 1.00 85.44 113 LEU A O 1
ATOM 923 N N . LYS A 1 114 ? -16.639 -13.027 -5.961 1.00 84.00 114 LYS A N 1
ATOM 924 C CA . LYS A 1 114 ? -17.176 -13.083 -7.324 1.00 84.00 114 LYS A CA 1
ATOM 925 C C . LYS A 1 114 ? -18.690 -13.327 -7.353 1.00 84.00 114 LYS A C 1
ATOM 927 O O . LYS A 1 114 ? -19.347 -12.820 -8.251 1.00 84.00 114 LYS A O 1
ATOM 932 N N . ALA A 1 115 ? -19.234 -14.057 -6.376 1.00 87.56 115 ALA A N 1
ATOM 933 C CA . ALA A 1 115 ? -20.672 -14.305 -6.273 1.00 87.56 115 ALA A CA 1
ATOM 934 C C . ALA A 1 115 ? -21.493 -13.026 -6.019 1.00 87.56 115 ALA A C 1
ATOM 936 O O . ALA A 1 115 ? -22.687 -13.005 -6.290 1.00 87.56 115 ALA A O 1
ATOM 937 N N . TYR A 1 116 ? -20.851 -11.964 -5.527 1.00 85.81 116 TYR A N 1
ATOM 938 C CA . TYR A 1 116 ? -21.485 -10.693 -5.175 1.00 85.81 116 TYR A CA 1
ATOM 939 C C . TYR A 1 116 ? -21.132 -9.561 -6.154 1.00 85.81 116 TYR A C 1
ATOM 941 O O . TYR A 1 116 ? -21.511 -8.412 -5.935 1.00 85.81 116 TYR A O 1
ATOM 949 N N . CYS A 1 117 ? -20.390 -9.854 -7.227 1.00 81.81 117 CYS A N 1
ATOM 950 C CA . CYS A 1 117 ? -20.078 -8.873 -8.261 1.00 81.81 117 CYS A CA 1
ATOM 951 C C . CYS A 1 117 ? -21.265 -8.723 -9.221 1.00 81.81 117 CYS A C 1
ATOM 953 O O . CYS A 1 117 ? -21.502 -9.602 -10.047 1.00 81.81 117 CYS A O 1
ATOM 955 N N . VAL A 1 118 ? -21.965 -7.589 -9.153 1.00 85.88 118 VAL A N 1
ATOM 956 C CA . VAL A 1 118 ? -22.927 -7.183 -10.187 1.00 85.88 118 VAL A CA 1
ATOM 957 C C . VAL A 1 118 ? -22.137 -6.521 -11.311 1.00 85.88 118 VAL A C 1
ATOM 959 O O . VAL A 1 118 ? -21.518 -5.478 -11.102 1.00 85.88 118 VAL A O 1
ATOM 962 N N . VAL A 1 119 ? -22.087 -7.166 -12.477 1.00 78.19 119 VAL A N 1
ATOM 963 C CA . VAL A 1 119 ? -21.465 -6.582 -13.670 1.00 78.19 119 VAL A CA 1
ATOM 964 C C . VAL A 1 119 ? -22.516 -5.680 -14.328 1.00 78.19 119 VAL A C 1
ATOM 966 O O . VAL A 1 119 ? -23.590 -6.198 -14.637 1.00 78.19 119 VAL A O 1
ATOM 969 N N . PRO A 1 120 ? -22.262 -4.366 -14.464 1.00 62.00 120 PRO A N 1
ATOM 970 C CA . PRO A 1 120 ? -23.163 -3.451 -15.159 1.00 62.00 120 PRO A CA 1
ATOM 971 C C . PRO A 1 120 ? -23.212 -3.714 -16.668 1.00 62.00 120 PRO A C 1
ATOM 973 O O . PRO A 1 120 ? -22.227 -4.269 -17.213 1.00 62.00 120 PRO A O 1
#